Protein AF-X8BFE3-F1 (afdb_monomer)

Mean predicted aligned error: 4.43 Å

Foldseek 3Di:
DVLLVVQVVCPPLHDPVLNVLVVVLVVLVVLLVVLQDPDDCVVVVRHHLPCVDPRSVVVSVVSVVVSVVSVVVSVVVVVVSVVVVVVVVVVVVVVVVD

Sequence (98 aa):
MDLYKWCYKLGPLVGSELLFDCLHLAAAAREVDMRASPYDLSGYGYPPI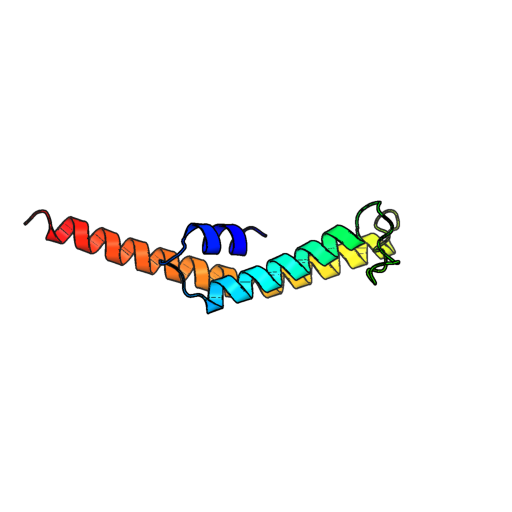AIEHGAGRAEYVRCQRAIAQRAAPLRAALLAHCDLLLRVANRGSSAACR

Radius of gyration: 18.84 Å; Cα contacts (8 Å, |Δi|>4): 75; chains: 1; bounding box: 52×20×55 Å

Organism: NCBI:txid1299334

pLDDT: mean 93.92, std 10.95, range [44.28, 98.75]

Secondary structure (DSSP, 8-state):
-HHHHHHHHHGGGS-HHHHHHHHHHHHHHHHHHHHTSSS--GGGT-----TTSHHHHHHHHHHHHHHHHHHHHHHHHHHHHHHHHHHHHHHHHHHTT-

Solvent-accessible surface area (backbone atoms only — not comparable to full-atom values): 5482 Å² total; per-residue (Å²): 88,66,66,25,56,49,36,60,73,47,37,97,78,46,61,68,66,64,34,49,55,27,42,54,52,25,53,56,49,47,51,55,52,50,21,53,41,95,62,90,40,52,95,77,73,37,69,71,37,56,51,94,41,74,68,25,37,54,48,51,52,52,52,52,49,54,50,52,60,66,42,47,63,56,51,52,53,54,49,56,50,50,57,48,53,53,54,52,54,54,51,53,60,66,60,74,76,110

Structure (mmCIF, N/CA/C/O backbone):
data_AF-X8BFE3-F1
#
_entry.id   AF-X8BFE3-F1
#
loop_
_atom_site.group_PDB
_atom_site.id
_atom_site.type_symbol
_atom_site.label_atom_id
_atom_site.label_alt_id
_atom_site.label_comp_id
_atom_site.label_asym_id
_atom_site.label_entity_id
_atom_site.label_seq_id
_atom_site.pdbx_PDB_ins_code
_atom_site.Cartn_x
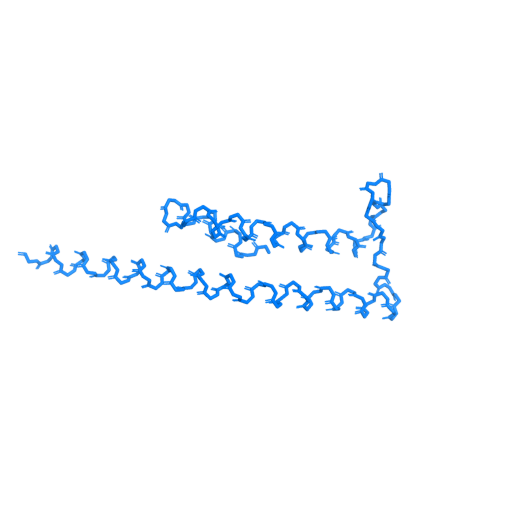_atom_site.Cartn_y
_atom_site.Cartn_z
_atom_site.occupancy
_atom_site.B_iso_or_equiv
_atom_site.auth_seq_id
_atom_site.auth_comp_id
_atom_site.auth_asym_id
_atom_site.auth_atom_id
_atom_site.pdbx_PDB_model_num
ATOM 1 N N . MET A 1 1 ? -0.771 2.535 -0.131 1.00 89.19 1 MET A N 1
ATOM 2 C CA . MET A 1 1 ? -0.366 3.640 0.769 1.00 89.19 1 MET A CA 1
ATOM 3 C C . MET A 1 1 ? -1.492 4.118 1.679 1.00 89.19 1 MET A C 1
ATOM 5 O O . MET A 1 1 ? -1.275 4.172 2.882 1.00 89.19 1 MET A O 1
ATOM 9 N N . ASP A 1 2 ? -2.681 4.448 1.160 1.00 97.00 2 ASP A N 1
ATOM 10 C CA . ASP A 1 2 ? -3.730 5.069 1.991 1.00 97.00 2 ASP A CA 1
ATOM 11 C C . ASP A 1 2 ? -4.243 4.208 3.144 1.00 97.00 2 ASP A C 1
ATOM 13 O O . ASP A 1 2 ? -4.456 4.740 4.227 1.00 97.00 2 ASP A O 1
ATOM 17 N N . LEU A 1 3 ? -4.397 2.894 2.947 1.00 98.12 3 LEU A N 1
ATOM 18 C CA . LEU A 1 3 ? -4.852 2.003 4.020 1.00 98.12 3 LEU A CA 1
ATOM 19 C C . LEU A 1 3 ? -3.903 2.051 5.224 1.00 98.12 3 LEU A C 1
ATOM 21 O O . LEU A 1 3 ? -4.347 2.304 6.336 1.00 98.12 3 LEU A O 1
ATOM 25 N N . TYR A 1 4 ? -2.590 1.937 4.990 1.00 98.31 4 TYR A N 1
ATOM 26 C CA . TYR A 1 4 ? -1.582 2.075 6.045 1.00 98.31 4 TYR A CA 1
ATOM 27 C C . TYR A 1 4 ? -1.651 3.444 6.725 1.00 98.31 4 TYR A C 1
ATOM 29 O O . TYR A 1 4 ? -1.704 3.519 7.949 1.00 98.31 4 TYR A O 1
ATOM 37 N N . LYS A 1 5 ? -1.717 4.525 5.935 1.00 97.94 5 LYS A N 1
ATOM 38 C CA . LYS A 1 5 ? -1.833 5.896 6.452 1.00 97.94 5 LYS A CA 1
ATOM 39 C C . LYS A 1 5 ? -3.017 6.037 7.410 1.00 97.94 5 LYS A C 1
ATOM 41 O O . LYS A 1 5 ? -2.876 6.660 8.458 1.00 97.94 5 LYS A O 1
ATOM 46 N N . TRP A 1 6 ? -4.178 5.492 7.051 1.00 97.88 6 TRP A N 1
ATOM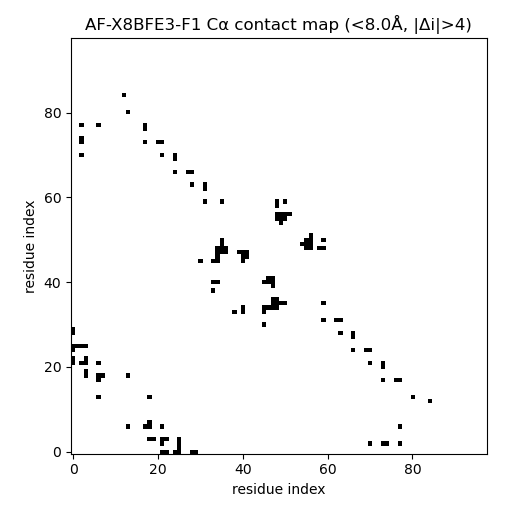 47 C CA . TRP A 1 6 ? -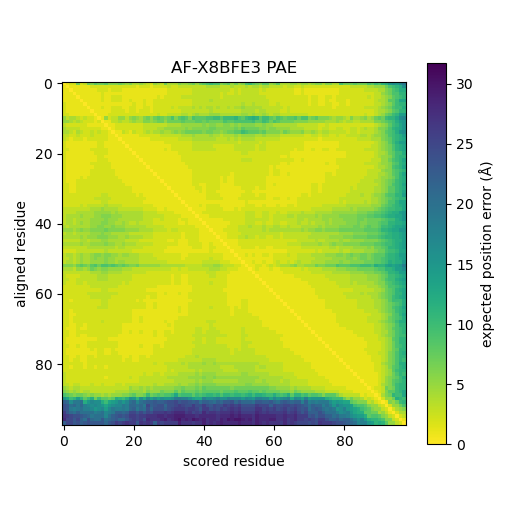5.380 5.586 7.876 1.00 97.88 6 TRP A CA 1
ATOM 48 C C . TRP A 1 6 ? -5.339 4.664 9.090 1.00 97.88 6 TRP A C 1
ATOM 50 O O . TRP A 1 6 ? -5.645 5.137 10.178 1.00 97.88 6 TRP A O 1
ATOM 60 N N . CYS A 1 7 ? -4.881 3.416 8.953 1.00 97.50 7 CYS A N 1
ATOM 61 C CA . CYS A 1 7 ? -4.657 2.538 10.104 1.00 97.50 7 CYS A CA 1
ATOM 62 C C . CYS A 1 7 ? -3.710 3.187 11.122 1.00 97.50 7 CYS A C 1
ATOM 64 O O . CYS A 1 7 ? -4.011 3.215 12.309 1.00 97.50 7 CYS A O 1
ATOM 66 N N . TYR A 1 8 ? -2.604 3.776 10.657 1.00 96.31 8 TYR A N 1
ATOM 67 C C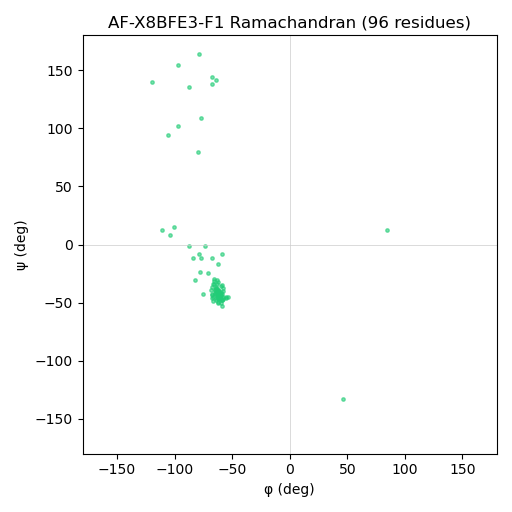A . TYR A 1 8 ? -1.632 4.437 11.526 1.00 96.31 8 TYR A CA 1
ATOM 68 C C . TYR A 1 8 ? -2.244 5.633 12.265 1.00 96.31 8 TYR A C 1
ATOM 70 O O . TYR A 1 8 ? -2.057 5.784 13.468 1.00 96.31 8 TYR A O 1
ATOM 78 N N . LYS A 1 9 ? -3.032 6.459 11.563 1.00 96.50 9 LYS A N 1
ATOM 79 C CA . LYS A 1 9 ? -3.744 7.595 12.170 1.00 96.50 9 LYS A CA 1
ATOM 80 C C . LYS A 1 9 ? -4.812 7.171 13.174 1.00 96.50 9 LYS A C 1
ATOM 82 O O . LYS A 1 9 ? -5.048 7.894 14.135 1.00 96.50 9 LYS A O 1
ATOM 87 N N . LEU A 1 10 ? -5.470 6.039 12.935 1.00 95.06 10 LEU A N 1
ATOM 88 C CA . LEU A 1 10 ? -6.476 5.496 13.843 1.00 95.06 10 LEU A CA 1
ATOM 89 C C . LEU A 1 10 ? -5.852 4.803 15.062 1.00 95.06 10 LEU A C 1
ATOM 91 O O . LEU A 1 10 ? -6.566 4.570 16.033 1.00 95.06 10 LEU A O 1
ATOM 95 N N . GLY A 1 11 ? -4.536 4.560 15.061 1.00 86.56 11 GLY A N 1
ATOM 96 C CA . GLY A 1 11 ? -3.747 4.246 16.255 1.00 86.56 11 GLY A CA 1
ATOM 97 C C . GLY A 1 11 ? -4.412 3.199 17.156 1.00 86.56 11 GLY A C 1
ATOM 98 O O . GLY A 1 11 ? -4.893 2.206 16.623 1.00 86.56 11 GLY A O 1
ATOM 99 N N . PRO A 1 12 ? -4.510 3.392 18.488 1.00 91.31 12 PRO A N 1
ATOM 100 C CA . PRO A 1 12 ? -5.015 2.372 19.422 1.00 91.31 12 PRO A CA 1
ATOM 101 C C . PRO A 1 12 ? -6.449 1.900 19.132 1.00 91.31 12 PRO A C 1
ATOM 103 O O . PRO A 1 12 ? -6.929 0.958 19.757 1.00 91.31 12 PRO A O 1
ATOM 106 N N . LEU A 1 13 ? -7.144 2.553 18.199 1.00 94.19 13 LEU A N 1
ATOM 107 C CA . LEU A 1 13 ? -8.461 2.157 17.752 1.00 94.19 13 LEU A CA 1
ATOM 108 C C . LEU A 1 13 ? -8.426 1.081 16.672 1.00 94.19 13 LEU A C 1
ATOM 110 O O . LEU A 1 13 ? -9.490 0.554 16.415 1.00 94.19 13 LEU A O 1
ATOM 114 N N . VAL A 1 14 ? -7.297 0.741 16.039 1.00 94.50 14 VAL A N 1
ATOM 115 C CA . VAL A 1 14 ? -7.179 -0.324 15.020 1.00 94.50 14 VAL A CA 1
ATOM 116 C C . VAL A 1 14 ? -6.187 -1.390 15.487 1.00 94.50 14 VAL A C 1
ATOM 118 O O . VAL A 1 14 ? -5.142 -1.076 16.049 1.00 94.50 14 VAL A O 1
ATOM 121 N N . GLY A 1 15 ? -6.505 -2.666 15.246 1.00 93.31 15 GLY A N 1
ATOM 122 C CA . GLY A 1 15 ? -5.631 -3.781 15.619 1.00 93.31 15 GLY A CA 1
ATOM 123 C C . GLY A 1 15 ? -4.290 -3.773 14.872 1.00 93.31 15 GLY A C 1
ATOM 124 O O . GLY A 1 15 ? -4.241 -3.493 13.672 1.00 93.31 15 GLY A O 1
ATOM 125 N N . SER A 1 16 ? -3.211 -4.133 15.575 1.00 94.81 16 SER A N 1
ATOM 126 C CA . SER A 1 16 ? -1.840 -4.131 15.042 1.00 94.81 16 SER A CA 1
ATOM 127 C C . SER A 1 16 ? -1.654 -5.031 13.817 1.00 94.81 16 SER A C 1
ATOM 129 O O . SER A 1 16 ? -0.926 -4.648 12.906 1.00 94.81 16 SER A O 1
ATOM 131 N N . GLU A 1 17 ? -2.352 -6.169 13.747 1.00 96.50 17 GLU A N 1
ATOM 132 C CA . GLU A 1 17 ? -2.319 -7.073 12.584 1.00 96.50 17 GLU A CA 1
ATOM 133 C C . GLU A 1 17 ? -2.787 -6.362 11.306 1.00 96.50 17 GLU A C 1
ATOM 135 O O . GLU A 1 17 ? -2.069 -6.312 10.311 1.00 96.50 17 GLU A O 1
ATOM 140 N N . LEU A 1 18 ? -3.943 -5.687 11.356 1.00 97.12 18 LEU A N 1
ATOM 141 C CA . LEU A 1 18 ? -4.469 -4.950 10.204 1.00 97.12 18 LEU A CA 1
ATOM 142 C C . LEU A 1 18 ? -3.551 -3.783 9.806 1.00 97.12 18 LEU A C 1
ATOM 144 O O . LEU A 1 18 ? -3.401 -3.485 8.618 1.00 97.12 18 LEU A O 1
ATOM 148 N N . LEU A 1 19 ? -2.929 -3.111 10.779 1.00 97.62 19 LEU A N 1
ATOM 149 C CA . LEU A 1 19 ? -1.930 -2.075 10.510 1.00 97.62 19 LEU A CA 1
ATOM 150 C C . LEU A 1 19 ? -0.713 -2.657 9.776 1.00 97.62 19 LEU A C 1
ATOM 152 O O . LEU A 1 19 ? -0.253 -2.061 8.798 1.00 97.62 19 LEU A O 1
ATOM 156 N N . PHE A 1 20 ? -0.212 -3.802 10.235 1.00 97.81 20 PHE A N 1
ATOM 157 C CA . PHE A 1 20 ? 0.960 -4.474 9.685 1.00 97.81 20 PHE A CA 1
ATOM 158 C C . PHE A 1 20 ? 0.708 -5.017 8.274 1.00 97.81 20 PHE A C 1
ATOM 160 O O . PHE A 1 20 ? 1.501 -4.763 7.366 1.00 97.81 20 PHE A O 1
ATOM 167 N N . ASP A 1 21 ? -0.448 -5.632 8.028 1.00 98.38 21 ASP A N 1
ATOM 168 C CA . ASP A 1 21 ? -0.860 -6.053 6.685 1.00 98.38 21 ASP A CA 1
ATOM 169 C C . ASP A 1 21 ? -0.939 -4.867 5.716 1.00 98.38 21 ASP A C 1
ATOM 171 O O . ASP A 1 21 ? -0.467 -4.917 4.572 1.00 98.38 21 ASP A O 1
ATOM 175 N N . CYS A 1 22 ? -1.502 -3.749 6.184 1.00 98.44 22 CYS A N 1
ATOM 176 C CA . CYS A 1 22 ? -1.552 -2.519 5.406 1.00 98.44 22 CYS A CA 1
ATOM 177 C C . CYS A 1 22 ? -0.151 -1.953 5.127 1.00 98.44 22 CYS A C 1
ATOM 179 O O . CYS A 1 22 ? 0.076 -1.428 4.030 1.00 98.44 22 CYS A O 1
ATOM 181 N N . LEU A 1 23 ? 0.780 -2.056 6.083 1.00 98.44 23 LEU A N 1
ATOM 182 C CA . LEU A 1 23 ? 2.181 -1.659 5.918 1.00 98.44 23 LEU A CA 1
ATOM 183 C C . LEU A 1 23 ? 2.878 -2.520 4.859 1.00 98.44 23 LEU A C 1
ATOM 185 O O . LEU A 1 23 ? 3.510 -1.974 3.956 1.00 98.44 23 LEU A O 1
ATOM 189 N N . HIS A 1 24 ? 2.710 -3.842 4.900 1.00 98.50 24 HIS A N 1
ATOM 190 C CA . HIS A 1 24 ? 3.266 -4.743 3.889 1.00 98.50 24 HIS A CA 1
ATOM 191 C C . HIS A 1 24 ? 2.747 -4.445 2.485 1.00 98.50 24 HIS A C 1
ATOM 193 O O . HIS A 1 24 ? 3.514 -4.413 1.519 1.00 98.50 24 HIS A O 1
ATOM 199 N N . LEU A 1 25 ? 1.447 -4.179 2.355 1.00 98.75 25 LEU A N 1
ATOM 200 C CA . LEU A 1 25 ? 0.871 -3.762 1.083 1.00 98.75 25 LEU A CA 1
ATOM 201 C C . LEU A 1 25 ? 1.440 -2.413 0.616 1.00 98.75 25 LEU A C 1
ATOM 203 O O . LEU A 1 25 ? 1.699 -2.228 -0.573 1.00 98.75 25 LEU A O 1
ATOM 207 N N . ALA A 1 26 ? 1.622 -1.464 1.537 1.00 98.69 26 ALA A N 1
ATOM 208 C CA . ALA A 1 26 ? 2.210 -0.164 1.244 1.00 98.69 26 ALA A CA 1
ATOM 209 C C . ALA A 1 26 ? 3.666 -0.289 0.765 1.00 98.69 26 ALA A C 1
ATOM 211 O O . ALA A 1 26 ? 4.020 0.346 -0.226 1.00 98.69 26 ALA A O 1
ATOM 212 N N . ALA A 1 27 ? 4.468 -1.144 1.402 1.00 98.44 27 ALA A N 1
ATOM 213 C CA . ALA A 1 27 ? 5.836 -1.441 0.985 1.00 98.44 27 ALA A CA 1
ATOM 214 C C . ALA A 1 27 ? 5.882 -2.066 -0.418 1.00 98.44 27 ALA A C 1
ATOM 216 O O . ALA A 1 27 ? 6.613 -1.582 -1.277 1.00 98.44 27 ALA A O 1
ATOM 217 N N . ALA A 1 28 ? 5.030 -3.059 -0.694 1.00 98.44 28 ALA A N 1
ATOM 218 C CA . ALA A 1 28 ? 4.954 -3.677 -2.019 1.00 98.44 28 ALA A CA 1
ATOM 219 C C . ALA A 1 28 ? 4.525 -2.679 -3.110 1.00 98.44 28 ALA A C 1
ATOM 221 O O . ALA A 1 28 ? 5.053 -2.698 -4.217 1.00 98.44 28 ALA A O 1
ATOM 222 N N . ALA A 1 29 ? 3.581 -1.782 -2.809 1.00 98.38 29 ALA A N 1
ATOM 223 C CA . ALA A 1 29 ? 3.196 -0.722 -3.739 1.00 98.38 29 ALA A CA 1
ATOM 224 C C . ALA A 1 29 ? 4.358 0.252 -3.992 1.00 98.38 29 ALA A C 1
ATOM 226 O O . ALA A 1 29 ? 4.618 0.614 -5.135 1.00 98.38 29 ALA A O 1
ATOM 227 N N . ARG A 1 30 ? 5.093 0.627 -2.936 1.00 98.06 30 ARG A N 1
ATOM 228 C CA . ARG A 1 30 ? 6.264 1.499 -3.048 1.00 98.06 30 ARG A CA 1
ATOM 229 C C . ARG A 1 30 ? 7.356 0.874 -3.905 1.00 98.06 30 ARG A C 1
ATOM 231 O O . ARG A 1 30 ? 7.967 1.590 -4.683 1.00 98.06 30 ARG A O 1
ATOM 238 N N . GLU A 1 31 ? 7.595 -0.425 -3.782 1.00 98.12 31 GLU A N 1
ATOM 239 C CA . GLU A 1 31 ? 8.540 -1.133 -4.646 1.00 98.12 31 GLU A CA 1
ATOM 240 C C . GLU A 1 31 ? 8.165 -1.007 -6.125 1.00 98.12 31 GLU A C 1
ATOM 242 O O . GLU A 1 31 ? 9.013 -0.671 -6.948 1.00 98.12 31 GLU A O 1
ATOM 247 N N . VAL A 1 32 ? 6.890 -1.216 -6.460 1.00 98.31 32 VAL A N 1
ATOM 248 C CA . VAL A 1 32 ? 6.395 -1.072 -7.836 1.00 98.31 32 VAL A CA 1
ATOM 249 C C . VAL A 1 32 ? 6.605 0.358 -8.348 1.00 98.31 32 VAL A C 1
ATOM 251 O O . VAL A 1 32 ? 7.100 0.531 -9.460 1.00 98.31 32 VAL A O 1
ATOM 254 N N . ASP A 1 33 ? 6.304 1.372 -7.531 1.00 98.00 33 ASP A N 1
ATOM 255 C CA . ASP A 1 33 ? 6.522 2.783 -7.883 1.00 98.00 33 ASP A CA 1
ATOM 256 C C . ASP A 1 33 ? 8.015 3.110 -8.056 1.00 98.00 33 ASP A C 1
ATOM 258 O O . ASP A 1 33 ? 8.394 3.808 -8.992 1.00 98.00 33 ASP A O 1
ATOM 262 N N . MET A 1 34 ? 8.873 2.590 -7.172 1.00 98.06 34 MET A N 1
ATOM 263 C CA . MET A 1 34 ? 10.327 2.762 -7.242 1.00 98.06 34 MET A CA 1
ATOM 264 C C . MET A 1 34 ? 10.893 2.160 -8.528 1.00 98.06 34 MET A C 1
ATOM 266 O O . MET A 1 34 ? 11.654 2.820 -9.231 1.00 98.06 34 MET A O 1
ATOM 270 N N . ARG A 1 35 ? 10.479 0.936 -8.874 1.00 98.38 35 ARG A N 1
ATOM 271 C CA . ARG A 1 35 ? 10.914 0.250 -10.098 1.00 98.38 35 ARG A CA 1
ATOM 272 C C . ARG A 1 35 ? 10.427 0.945 -11.370 1.00 98.38 35 ARG A C 1
ATOM 274 O O . ARG A 1 35 ? 11.102 0.853 -12.385 1.00 98.38 35 ARG A O 1
ATOM 281 N N . ALA A 1 36 ? 9.277 1.616 -11.335 1.00 98.12 36 ALA A N 1
ATOM 282 C CA . ALA A 1 36 ? 8.744 2.389 -12.461 1.00 98.12 36 ALA A CA 1
ATOM 283 C C . ALA A 1 36 ? 9.254 3.845 -12.511 1.00 98.12 36 ALA A C 1
ATOM 285 O O . ALA A 1 36 ? 8.855 4.608 -13.391 1.00 98.12 36 ALA A O 1
ATOM 286 N N . SER A 1 37 ? 10.080 4.255 -11.546 1.00 96.69 37 SER A N 1
ATOM 287 C CA . SER A 1 37 ? 10.649 5.601 -11.473 1.00 96.69 37 SER A CA 1
ATOM 288 C C . SER A 1 37 ? 11.834 5.764 -12.443 1.00 96.69 37 SER A C 1
ATOM 290 O O . SER A 1 37 ? 12.396 4.764 -12.887 1.00 96.69 37 SER A O 1
ATOM 292 N N . PRO A 1 38 ? 12.270 7.001 -12.755 1.00 95.19 38 PRO A N 1
ATOM 293 C CA . PRO A 1 38 ? 13.415 7.231 -13.642 1.00 95.19 38 PRO A CA 1
ATOM 294 C C . PRO A 1 38 ? 14.776 6.919 -12.989 1.00 95.19 38 PRO A C 1
ATOM 296 O O . PRO A 1 38 ? 15.813 7.112 -13.621 1.00 95.19 38 PRO A O 1
ATOM 299 N N . TYR A 1 39 ? 14.800 6.507 -11.719 1.00 95.50 39 TYR A N 1
ATOM 300 C CA . TYR A 1 39 ? 16.032 6.231 -10.988 1.00 95.50 39 TYR A CA 1
ATOM 301 C C . TYR A 1 39 ? 16.490 4.787 -11.196 1.00 95.50 39 TYR A C 1
ATOM 303 O O . TYR A 1 39 ? 15.699 3.852 -11.071 1.00 95.50 39 TYR A O 1
ATOM 311 N N . ASP A 1 40 ? 17.789 4.600 -11.433 1.00 95.62 40 ASP A N 1
ATOM 312 C CA . ASP A 1 40 ? 18.390 3.270 -11.438 1.00 95.62 40 ASP A CA 1
ATOM 313 C C . ASP A 1 40 ? 18.579 2.770 -10.001 1.00 95.62 40 ASP A C 1
ATOM 315 O O . ASP A 1 40 ? 19.413 3.264 -9.241 1.00 95.62 40 ASP A O 1
ATOM 319 N N . LEU A 1 41 ? 17.766 1.783 -9.631 1.00 97.19 41 LEU A N 1
ATOM 320 C CA . LEU A 1 41 ? 17.798 1.115 -8.333 1.00 97.19 41 LEU A CA 1
ATOM 321 C C . LEU A 1 41 ? 18.291 -0.334 -8.446 1.00 97.19 41 LEU A C 1
ATOM 323 O O . LEU A 1 41 ? 18.176 -1.104 -7.488 1.00 97.19 41 LEU A O 1
ATOM 327 N N . SER A 1 42 ? 18.863 -0.717 -9.593 1.00 95.75 42 SER A N 1
ATOM 328 C CA . SER A 1 42 ? 19.365 -2.074 -9.831 1.00 95.75 42 SER A CA 1
ATOM 329 C C . SER A 1 42 ? 20.455 -2.471 -8.830 1.00 95.75 42 SER A C 1
ATOM 331 O O . SER A 1 42 ? 20.455 -3.603 -8.346 1.00 95.75 42 SER A O 1
ATOM 333 N N . GLY A 1 43 ? 21.301 -1.520 -8.414 1.00 97.25 43 GLY A N 1
ATOM 334 C CA . GLY A 1 43 ? 22.306 -1.706 -7.358 1.00 97.25 43 GLY A CA 1
ATOM 335 C C . GLY A 1 43 ? 21.727 -2.032 -5.974 1.00 97.25 43 GLY A C 1
ATOM 336 O O . GLY A 1 43 ? 22.440 -2.544 -5.115 1.00 97.25 43 GLY A O 1
ATOM 337 N N . TYR A 1 44 ? 20.430 -1.792 -5.768 1.00 96.44 44 TYR A N 1
ATOM 338 C CA . TYR A 1 44 ? 19.684 -2.147 -4.558 1.00 96.44 44 TYR A CA 1
ATOM 339 C C . TYR A 1 44 ? 18.785 -3.382 -4.751 1.00 96.44 44 TYR A C 1
ATOM 341 O O . TYR A 1 44 ? 17.986 -3.697 -3.873 1.00 96.44 44 TYR A O 1
ATOM 349 N N . GLY A 1 45 ? 18.897 -4.081 -5.888 1.00 97.12 45 GLY A N 1
ATOM 350 C CA . GLY A 1 45 ? 18.112 -5.279 -6.196 1.00 97.12 45 GLY A CA 1
ATOM 351 C C . GLY A 1 45 ? 16.726 -5.009 -6.789 1.00 97.12 45 GLY A C 1
ATOM 352 O O . GLY A 1 45 ? 15.923 -5.935 -6.883 1.00 97.12 45 GLY A O 1
ATOM 353 N N . TYR A 1 46 ? 16.437 -3.775 -7.217 1.00 97.00 46 TYR A N 1
ATOM 354 C CA . TYR A 1 46 ? 15.154 -3.406 -7.820 1.00 97.00 46 TYR A CA 1
ATOM 355 C C . TYR A 1 46 ? 15.296 -3.228 -9.340 1.00 97.00 46 TYR A C 1
ATOM 357 O O . TYR A 1 46 ? 15.663 -2.143 -9.796 1.00 97.00 46 TYR A O 1
ATOM 365 N N . PRO A 1 47 ? 15.012 -4.265 -10.154 1.00 96.56 47 PRO A N 1
ATOM 366 C CA . PRO A 1 47 ? 15.094 -4.148 -11.606 1.00 96.56 47 PRO A CA 1
ATOM 367 C C . PRO A 1 47 ? 14.009 -3.194 -12.140 1.00 96.56 47 PRO A C 1
ATOM 369 O O . PRO A 1 47 ? 12.856 -3.271 -11.688 1.00 96.56 47 PRO A O 1
ATOM 372 N N . PRO A 1 48 ? 14.336 -2.321 -13.109 1.00 97.75 48 PRO A N 1
ATOM 373 C CA . PRO A 1 48 ? 13.412 -1.299 -13.584 1.00 97.75 48 PRO A CA 1
ATOM 374 C C . PRO A 1 48 ? 12.219 -1.901 -14.336 1.00 97.75 48 PRO A C 1
ATOM 376 O O . PRO A 1 48 ? 12.348 -2.873 -15.081 1.00 97.75 48 PRO A O 1
ATOM 379 N N . ILE A 1 49 ? 11.052 -1.279 -14.174 1.00 98.06 49 ILE A N 1
ATOM 380 C CA . ILE A 1 49 ? 9.883 -1.462 -15.033 1.00 98.06 49 ILE A CA 1
ATOM 381 C C . ILE A 1 49 ? 9.909 -0.312 -16.035 1.00 98.06 49 ILE A C 1
ATOM 383 O O . ILE A 1 49 ? 9.549 0.815 -15.710 1.00 98.06 49 ILE A O 1
ATOM 387 N N . ALA A 1 50 ? 10.343 -0.596 -17.258 1.00 96.75 50 ALA A N 1
ATOM 388 C CA . ALA A 1 50 ? 10.602 0.434 -18.257 1.00 96.75 50 ALA A CA 1
ATOM 389 C C . ALA A 1 50 ? 9.299 0.929 -18.931 1.00 96.75 50 ALA A C 1
ATOM 391 O O . ALA A 1 50 ? 8.918 0.474 -20.018 1.00 96.75 50 ALA A O 1
ATOM 392 N N . ILE A 1 51 ? 8.567 1.808 -18.240 1.00 97.06 51 ILE A N 1
ATOM 393 C CA . ILE A 1 51 ? 7.213 2.293 -18.579 1.00 97.06 51 ILE A CA 1
ATOM 394 C C . ILE A 1 51 ? 7.122 3.158 -19.849 1.00 97.06 51 ILE A C 1
ATOM 396 O O . ILE A 1 51 ? 6.018 3.417 -20.351 1.00 97.06 51 ILE A O 1
ATOM 400 N N . GLU A 1 52 ? 8.261 3.587 -20.385 1.00 96.38 52 GLU A N 1
ATOM 401 C CA . GLU A 1 52 ? 8.400 4.315 -21.649 1.00 96.38 52 GLU A CA 1
ATOM 402 C C . GLU A 1 52 ? 7.914 3.458 -22.826 1.00 96.38 52 GLU A C 1
ATOM 404 O O . GLU A 1 52 ? 7.328 3.962 -23.786 1.00 96.38 52 GLU A O 1
ATOM 409 N N . HIS A 1 53 ? 8.087 2.141 -22.711 1.00 96.06 53 HIS A N 1
ATOM 410 C CA . HIS A 1 53 ? 7.729 1.153 -23.720 1.00 96.06 53 HIS A CA 1
ATOM 411 C C . HIS A 1 53 ? 6.359 0.527 -23.429 1.00 96.06 53 HIS A C 1
ATOM 413 O O . HIS A 1 53 ? 5.934 0.387 -22.278 1.00 96.06 53 HIS A O 1
ATOM 419 N N . GLY A 1 54 ? 5.687 0.037 -24.476 1.00 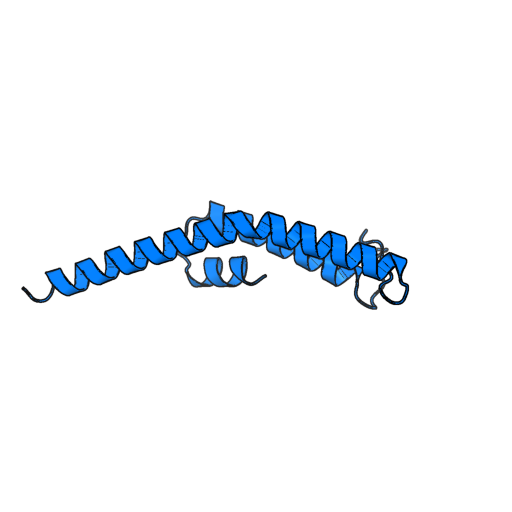98.12 54 GLY A N 1
ATOM 420 C CA . GLY A 1 54 ? 4.382 -0.624 -24.338 1.00 98.12 54 GLY A CA 1
ATOM 421 C C . GLY A 1 54 ? 4.400 -1.842 -23.402 1.00 98.12 54 GLY A C 1
ATOM 422 O O . GLY A 1 54 ? 3.492 -2.006 -22.587 1.00 98.12 54 GLY A O 1
ATOM 423 N N . ALA A 1 55 ? 5.452 -2.665 -23.464 1.00 97.88 55 ALA A N 1
ATOM 424 C CA . ALA A 1 55 ? 5.587 -3.859 -22.627 1.00 97.88 55 ALA A CA 1
ATOM 425 C C . ALA A 1 55 ? 5.762 -3.523 -21.136 1.00 97.88 55 ALA A C 1
ATOM 427 O O . ALA A 1 55 ? 5.069 -4.104 -20.296 1.00 97.88 55 ALA A O 1
ATOM 428 N N . GLY A 1 56 ? 6.621 -2.550 -20.809 1.00 98.12 56 GLY A N 1
ATOM 429 C CA . GLY A 1 56 ? 6.834 -2.117 -19.427 1.00 98.12 56 GLY A CA 1
ATOM 430 C C . GLY A 1 56 ? 5.603 -1.428 -18.842 1.00 98.12 56 GLY A C 1
ATOM 431 O O . GLY A 1 56 ? 5.227 -1.697 -17.705 1.00 98.12 56 GLY A O 1
ATOM 432 N N . ARG A 1 57 ? 4.866 -0.643 -19.640 1.00 98.38 57 ARG A N 1
ATOM 433 C CA . ARG A 1 57 ? 3.568 -0.097 -19.209 1.00 98.38 57 ARG A CA 1
ATOM 434 C C . ARG A 1 57 ? 2.559 -1.199 -18.887 1.00 98.38 57 ARG A C 1
ATOM 436 O O . ARG A 1 57 ? 1.845 -1.109 -17.889 1.00 98.38 57 ARG A O 1
ATOM 443 N N . ALA A 1 58 ? 2.502 -2.247 -19.709 1.00 98.50 58 ALA A N 1
ATOM 444 C CA . ALA A 1 58 ? 1.633 -3.388 -19.447 1.00 98.50 58 ALA A CA 1
ATOM 445 C C . ALA A 1 58 ? 2.039 -4.133 -18.162 1.00 98.50 58 ALA A C 1
ATOM 447 O O . ALA A 1 58 ? 1.162 -4.561 -17.412 1.00 98.50 58 ALA A O 1
ATOM 448 N N . GLU A 1 59 ? 3.338 -4.268 -17.878 1.00 98.44 59 GLU A N 1
ATOM 449 C CA . GLU A 1 59 ? 3.836 -4.813 -16.608 1.00 98.44 59 GLU A CA 1
ATOM 450 C C . GLU A 1 59 ? 3.431 -3.953 -15.415 1.00 98.44 59 GLU A C 1
ATOM 452 O O . GLU A 1 59 ? 2.819 -4.470 -14.481 1.00 98.44 59 GLU A O 1
ATOM 457 N N . TYR A 1 60 ? 3.671 -2.644 -15.481 1.00 98.44 60 TYR A N 1
ATOM 458 C CA . TYR A 1 60 ? 3.301 -1.713 -14.421 1.00 98.44 60 TYR A CA 1
ATOM 459 C C . TYR A 1 60 ? 1.805 -1.798 -1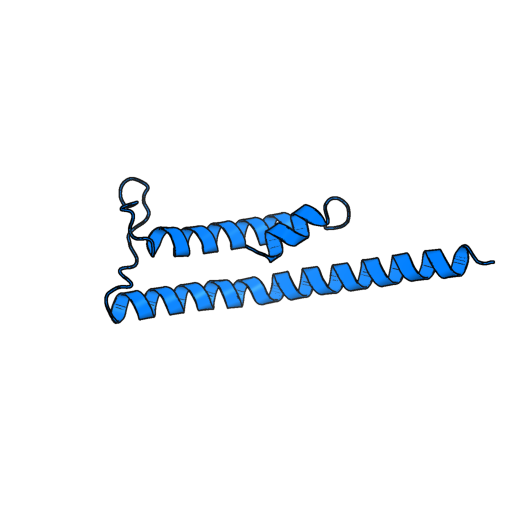4.087 1.00 98.44 60 TYR A C 1
ATOM 461 O O . TYR A 1 60 ? 1.435 -1.969 -12.925 1.00 98.44 60 TYR A O 1
ATOM 469 N N . VAL A 1 61 ? 0.935 -1.815 -15.105 1.00 98.50 61 VAL A N 1
ATOM 470 C CA . VAL A 1 61 ? -0.517 -1.988 -14.922 1.00 98.50 61 VAL A CA 1
ATOM 471 C C . VAL A 1 61 ? -0.860 -3.343 -14.291 1.00 98.50 61 VAL A C 1
ATOM 473 O O . VAL A 1 61 ? -1.740 -3.407 -13.430 1.00 98.50 61 VAL A O 1
ATOM 476 N N . ARG A 1 62 ? -0.190 -4.440 -14.677 1.00 98.69 62 ARG A N 1
ATOM 477 C CA . ARG A 1 62 ? -0.397 -5.754 -14.036 1.00 98.69 62 ARG A CA 1
ATOM 478 C C . ARG A 1 62 ? -0.019 -5.716 -12.554 1.00 98.69 62 ARG A C 1
ATOM 480 O O . ARG A 1 62 ? -0.806 -6.175 -11.727 1.00 98.69 62 ARG A O 1
ATOM 487 N N . CYS A 1 63 ? 1.125 -5.127 -12.211 1.00 98.50 63 CYS A N 1
ATOM 488 C CA . CYS A 1 63 ? 1.565 -4.965 -10.826 1.00 98.50 63 CYS A CA 1
ATOM 489 C C . CYS A 1 63 ? 0.582 -4.107 -10.015 1.00 98.50 63 CYS A C 1
ATOM 491 O O . CYS A 1 63 ? 0.162 -4.510 -8.930 1.00 98.50 63 CYS A O 1
ATOM 493 N N . GLN A 1 64 ? 0.132 -2.974 -10.561 1.00 98.50 64 GLN A N 1
ATOM 494 C CA . GLN A 1 64 ? -0.867 -2.117 -9.916 1.00 98.50 64 GLN A CA 1
ATOM 495 C C . GLN A 1 64 ? -2.192 -2.851 -9.668 1.00 98.50 64 GLN A C 1
ATOM 497 O O . GLN A 1 64 ? -2.777 -2.730 -8.590 1.00 98.50 64 GLN A O 1
ATOM 502 N N . ARG A 1 65 ? -2.655 -3.666 -10.627 1.00 98.62 65 ARG A N 1
ATOM 503 C CA . ARG A 1 65 ? -3.852 -4.506 -10.451 1.00 98.62 65 ARG A CA 1
ATOM 504 C C . ARG A 1 65 ? -3.673 -5.529 -9.332 1.00 98.62 65 ARG A C 1
ATOM 506 O O . ARG A 1 65 ? -4.584 -5.688 -8.524 1.00 98.62 65 ARG A O 1
ATOM 513 N N . ALA A 1 66 ? -2.509 -6.169 -9.239 1.00 98.56 66 ALA A N 1
ATOM 514 C CA . ALA A 1 66 ? -2.212 -7.103 -8.155 1.00 98.56 66 ALA A CA 1
ATOM 515 C C . ALA A 1 66 ? -2.220 -6.410 -6.777 1.00 98.56 66 ALA A C 1
ATOM 517 O O . ALA A 1 66 ? -2.792 -6.935 -5.821 1.00 98.56 66 ALA A O 1
ATOM 518 N N . ILE A 1 67 ? -1.662 -5.196 -6.673 1.00 98.62 67 ILE A N 1
ATOM 519 C CA . ILE A 1 67 ? -1.759 -4.373 -5.456 1.00 98.62 67 ILE A CA 1
ATOM 520 C C . ILE A 1 67 ? -3.223 -4.053 -5.133 1.00 98.62 67 ILE A C 1
ATOM 522 O O . ILE A 1 67 ? -3.646 -4.226 -3.992 1.00 98.62 67 ILE A O 1
ATOM 526 N N . ALA A 1 68 ? -4.020 -3.636 -6.120 1.00 98.44 68 ALA A N 1
ATOM 527 C CA . ALA A 1 68 ? -5.432 -3.309 -5.920 1.00 98.44 68 ALA A CA 1
ATOM 528 C C . ALA A 1 68 ? -6.266 -4.514 -5.445 1.00 98.44 68 ALA A C 1
ATOM 530 O O . ALA A 1 68 ? -7.116 -4.360 -4.564 1.00 98.44 68 ALA A O 1
ATOM 531 N N . GLN A 1 69 ? -5.998 -5.708 -5.981 1.00 98.62 69 GLN A N 1
ATOM 532 C CA . GLN A 1 69 ? -6.633 -6.959 -5.556 1.00 98.62 69 GLN A CA 1
ATOM 533 C C . GLN A 1 69 ? -6.282 -7.296 -4.103 1.00 98.62 69 GLN A C 1
ATOM 535 O O . GLN A 1 69 ? -7.179 -7.527 -3.296 1.00 98.62 69 GLN A O 1
ATOM 540 N N . ARG A 1 70 ? -4.996 -7.229 -3.736 1.00 98.50 70 ARG A N 1
ATOM 541 C CA . ARG A 1 70 ? -4.534 -7.441 -2.351 1.00 98.50 70 ARG A CA 1
ATOM 542 C C . ARG A 1 70 ? -5.075 -6.385 -1.380 1.00 98.50 70 ARG A C 1
ATOM 544 O O . ARG A 1 70 ? -5.320 -6.683 -0.218 1.00 98.50 70 ARG A O 1
ATOM 551 N N . ALA A 1 71 ? -5.305 -5.161 -1.854 1.00 98.62 71 ALA A N 1
ATOM 552 C CA . ALA A 1 71 ? -5.879 -4.075 -1.062 1.00 98.62 71 ALA A CA 1
ATOM 553 C C . ALA A 1 71 ? -7.363 -4.268 -0.731 1.00 98.62 71 ALA A C 1
ATOM 555 O O . ALA A 1 71 ? -7.848 -3.672 0.230 1.00 98.62 71 ALA A O 1
ATOM 556 N N . A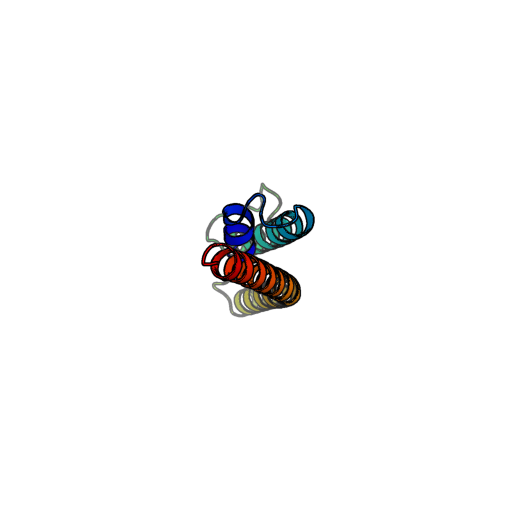LA A 1 72 ? -8.103 -5.034 -1.537 1.00 98.62 72 ALA A N 1
ATOM 557 C CA . ALA A 1 72 ? -9.547 -5.176 -1.393 1.00 98.62 72 ALA A CA 1
ATOM 558 C C . ALA A 1 72 ? -9.986 -5.731 -0.024 1.00 98.62 72 ALA A C 1
ATOM 560 O O . ALA A 1 72 ? -10.780 -5.050 0.632 1.00 98.62 72 ALA A O 1
ATOM 561 N N . PRO A 1 73 ? -9.468 -6.879 0.459 1.00 98.56 73 PRO A N 1
ATOM 562 C CA . PRO A 1 73 ? -9.847 -7.396 1.774 1.00 98.56 73 PRO A CA 1
ATOM 563 C C . PRO A 1 73 ? -9.411 -6.473 2.922 1.00 98.56 73 PRO A C 1
ATOM 565 O O . PRO A 1 73 ? -10.189 -6.245 3.843 1.00 98.56 73 PRO A O 1
ATOM 568 N N . LEU A 1 74 ? -8.223 -5.862 2.842 1.00 98.62 74 LEU A N 1
ATOM 569 C CA . LEU A 1 74 ? -7.735 -4.940 3.879 1.00 98.62 74 LEU A CA 1
ATOM 570 C C . LEU A 1 74 ? -8.600 -3.680 3.984 1.00 98.62 74 LEU A C 1
ATOM 572 O O . LEU A 1 74 ? -8.896 -3.201 5.077 1.00 98.62 74 LEU A O 1
ATOM 576 N N . ARG A 1 75 ? -9.057 -3.158 2.840 1.00 98.62 75 ARG A N 1
ATOM 577 C CA . ARG A 1 75 ? -9.998 -2.036 2.794 1.00 98.62 75 ARG A CA 1
ATOM 578 C C . ARG A 1 75 ? -11.337 -2.404 3.426 1.00 98.62 75 ARG A C 1
ATOM 580 O O . ARG A 1 75 ? -11.864 -1.608 4.194 1.00 98.62 75 ARG A O 1
ATOM 587 N N . ALA A 1 76 ? -11.874 -3.584 3.117 1.00 98.50 76 ALA A N 1
ATOM 588 C CA . ALA A 1 76 ? -13.121 -4.057 3.713 1.00 98.50 76 ALA A CA 1
ATOM 589 C C . ALA A 1 76 ? -12.995 -4.211 5.239 1.00 98.50 76 ALA A C 1
ATOM 591 O O . ALA A 1 76 ? -13.872 -3.755 5.968 1.00 98.50 76 ALA A O 1
ATOM 592 N N . ALA A 1 77 ? -11.880 -4.770 5.719 1.00 97.81 77 ALA A N 1
ATOM 593 C CA . ALA A 1 77 ? -11.601 -4.909 7.146 1.00 97.81 77 ALA A CA 1
ATOM 594 C C . ALA A 1 77 ? -11.519 -3.548 7.857 1.00 97.81 77 ALA A C 1
ATOM 596 O O . ALA A 1 77 ? -12.168 -3.347 8.883 1.00 97.81 77 ALA A O 1
ATOM 597 N N . LEU A 1 78 ? -10.783 -2.586 7.287 1.00 97.81 78 LEU A N 1
ATOM 598 C CA . LEU A 1 78 ? -10.662 -1.245 7.861 1.00 97.81 78 LEU A CA 1
ATOM 599 C C . LEU A 1 78 ? -12.010 -0.514 7.920 1.00 97.81 78 LEU A C 1
ATOM 601 O O . LEU A 1 78 ? -12.319 0.113 8.932 1.00 97.81 78 LEU A O 1
ATOM 605 N N . LEU A 1 79 ? -12.822 -0.612 6.863 1.00 98.06 79 LEU A N 1
ATOM 606 C CA . LEU A 1 79 ? -14.165 -0.028 6.833 1.00 98.06 79 LEU A CA 1
ATOM 607 C C . LEU A 1 79 ? -15.070 -0.643 7.904 1.00 98.06 79 LEU A C 1
ATOM 609 O O . LEU A 1 79 ? -15.648 0.094 8.698 1.00 98.06 79 LEU A O 1
ATOM 613 N N . ALA A 1 80 ? -15.124 -1.975 7.991 1.00 96.88 80 ALA A N 1
ATOM 614 C CA . ALA A 1 80 ? -15.925 -2.669 8.999 1.00 96.88 80 ALA A CA 1
ATOM 615 C C . ALA A 1 80 ? -15.529 -2.265 10.429 1.00 96.88 80 ALA A C 1
ATOM 617 O O . ALA A 1 80 ? -16.387 -2.102 11.301 1.00 96.88 80 ALA A O 1
ATOM 618 N N . HIS A 1 81 ? -14.231 -2.057 10.660 1.00 95.62 81 HIS A N 1
ATOM 619 C CA . HIS A 1 81 ? -13.719 -1.591 11.942 1.00 95.62 81 HIS A CA 1
ATOM 620 C C . HIS A 1 81 ? -14.138 -0.149 12.250 1.00 95.62 81 HIS A C 1
ATOM 622 O O . HIS A 1 81 ? -14.593 0.146 13.354 1.00 95.62 81 HIS A O 1
ATOM 628 N N . CYS A 1 82 ? -14.072 0.745 11.261 1.00 96.50 82 CYS A N 1
ATOM 629 C CA . CYS A 1 82 ? -14.571 2.115 11.400 1.00 96.50 82 CYS A CA 1
ATOM 630 C C . CYS A 1 82 ? -16.079 2.142 11.702 1.00 96.50 82 CYS A C 1
ATOM 632 O O . CYS A 1 82 ? -16.511 2.863 12.601 1.00 96.50 82 CYS A O 1
ATOM 634 N N . ASP A 1 83 ? -16.874 1.308 11.026 1.00 97.25 83 ASP A N 1
ATOM 635 C CA . ASP A 1 83 ? -18.317 1.194 11.270 1.00 97.25 83 ASP A CA 1
ATOM 636 C C . ASP A 1 83 ? -18.634 0.690 12.683 1.00 97.25 83 ASP A C 1
ATOM 638 O O . ASP A 1 83 ? -19.651 1.062 13.277 1.00 97.25 83 ASP A O 1
ATOM 642 N N . LEU A 1 84 ? -17.797 -0.189 13.239 1.00 95.19 84 LEU A N 1
ATOM 643 C CA . LEU A 1 84 ? -17.919 -0.628 14.628 1.00 95.19 84 LEU A CA 1
ATOM 644 C C . LEU A 1 84 ? -17.635 0.530 15.592 1.00 95.19 84 LEU A C 1
ATOM 646 O O . LEU A 1 84 ? -18.439 0.783 16.490 1.00 95.19 84 LEU A O 1
ATOM 650 N N . LEU A 1 85 ? -16.534 1.254 15.385 1.00 94.38 85 LEU A N 1
ATOM 651 C CA . LEU A 1 85 ? -16.146 2.389 16.226 1.00 94.38 85 LEU A CA 1
ATOM 652 C C . LEU A 1 85 ? -17.218 3.485 16.233 1.00 94.38 85 LEU A C 1
ATOM 654 O O . LEU A 1 85 ? -17.600 3.959 17.303 1.00 94.38 85 LEU A O 1
ATOM 658 N N . LEU A 1 86 ? -17.770 3.830 15.066 1.00 95.88 86 LEU A N 1
ATOM 659 C CA . LEU A 1 86 ? -18.861 4.802 14.949 1.00 95.88 86 LEU A CA 1
ATOM 660 C C . LEU A 1 86 ? -20.122 4.343 15.696 1.00 95.88 86 LEU A C 1
ATOM 662 O O . LEU A 1 86 ? -20.753 5.134 16.398 1.00 95.88 86 LEU A O 1
ATOM 666 N N . ARG A 1 87 ? -20.476 3.053 15.609 1.00 96.19 87 ARG A N 1
ATOM 667 C CA . ARG A 1 87 ? -21.610 2.488 16.361 1.00 96.19 87 ARG A CA 1
ATOM 668 C C . ARG A 1 87 ? -21.400 2.567 17.871 1.00 96.19 87 ARG A C 1
ATOM 670 O O . ARG A 1 87 ? -22.345 2.886 18.590 1.00 96.19 87 ARG A O 1
ATOM 677 N N . VAL A 1 88 ? -20.192 2.284 18.355 1.00 93.94 88 VAL A N 1
ATOM 678 C CA . VAL A 1 88 ? -19.857 2.377 19.785 1.00 93.94 88 VAL A CA 1
ATOM 679 C C . VAL A 1 88 ? -19.890 3.831 20.261 1.00 93.94 88 VAL A C 1
ATOM 681 O O . VAL A 1 88 ? -20.528 4.116 21.274 1.00 93.94 88 VAL A O 1
ATOM 684 N N . ALA A 1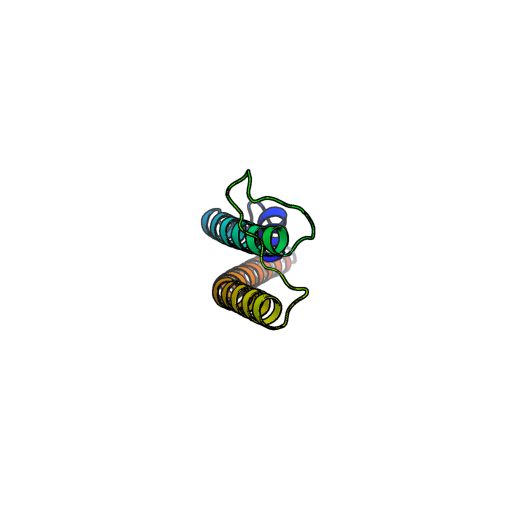 89 ? -19.294 4.758 19.506 1.00 92.81 89 ALA A N 1
ATOM 685 C CA . ALA A 1 89 ? -19.301 6.185 19.830 1.00 92.81 89 ALA A CA 1
ATOM 686 C C . ALA A 1 89 ? -20.733 6.744 19.942 1.00 92.81 89 ALA A C 1
ATOM 688 O O . ALA A 1 89 ? -21.072 7.397 20.930 1.00 92.81 89 ALA A O 1
ATOM 689 N N . ASN A 1 90 ? -21.611 6.393 18.997 1.00 92.25 90 ASN A N 1
ATOM 690 C CA . ASN A 1 90 ? -23.006 6.847 18.992 1.00 92.25 90 ASN A CA 1
ATOM 691 C C . ASN A 1 90 ? -23.831 6.298 20.173 1.00 92.25 90 ASN A C 1
ATOM 693 O O . ASN A 1 90 ? -24.741 6.973 20.662 1.00 92.25 90 ASN A O 1
ATOM 697 N N . ARG A 1 91 ? -23.518 5.091 20.671 1.00 81.19 91 ARG A N 1
ATOM 698 C CA . ARG A 1 91 ? -24.159 4.533 21.878 1.00 81.19 91 ARG A CA 1
ATOM 699 C C . ARG A 1 91 ? -23.770 5.307 23.139 1.00 81.19 91 ARG A C 1
ATOM 701 O O . ARG A 1 91 ? -24.634 5.544 23.980 1.00 81.19 91 ARG A O 1
ATOM 708 N N . GLY A 1 92 ? -22.508 5.730 23.245 1.00 67.81 92 GLY A N 1
ATOM 709 C CA . GLY A 1 92 ? -22.018 6.546 24.361 1.00 67.81 92 GLY A CA 1
ATOM 710 C C . GLY A 1 92 ? -22.732 7.898 24.462 1.00 67.81 92 GLY A C 1
ATOM 711 O O . GLY A 1 92 ? -23.156 8.288 25.547 1.00 67.81 92 GLY A O 1
ATOM 712 N N . SER A 1 93 ? -22.970 8.566 23.330 1.00 61.66 93 SER A N 1
ATOM 713 C CA . SER A 1 93 ? -23.692 9.848 23.299 1.00 61.66 93 SER A CA 1
ATOM 714 C C . SER A 1 93 ? -25.168 9.739 23.702 1.00 61.66 93 SER A C 1
ATOM 716 O O . SER A 1 93 ? -25.689 10.648 24.339 1.00 61.66 93 SER A O 1
ATOM 718 N N . SER A 1 94 ? -25.848 8.630 23.384 1.00 60.25 94 SER A N 1
ATOM 719 C CA . SER A 1 94 ? -27.247 8.415 23.804 1.00 60.25 94 SER A CA 1
ATOM 720 C C . SER A 1 94 ? -27.396 7.994 25.270 1.00 60.25 94 SER A C 1
ATOM 722 O O . SER A 1 94 ? -28.466 8.176 25.847 1.00 60.25 94 SER A O 1
ATOM 724 N N . ALA A 1 95 ? -26.362 7.401 25.873 1.00 57.91 95 ALA A N 1
ATOM 725 C CA . ALA A 1 95 ? -26.365 7.035 27.288 1.00 57.91 95 ALA A CA 1
ATOM 726 C C . ALA A 1 95 ? -26.008 8.216 28.206 1.00 57.91 95 ALA A C 1
ATOM 728 O O . ALA A 1 95 ? -26.528 8.275 29.309 1.00 57.91 95 ALA A O 1
ATOM 729 N N . ALA A 1 96 ? -25.183 9.162 27.744 1.00 54.88 96 ALA A N 1
ATOM 730 C CA . ALA A 1 96 ? -24.787 10.350 28.510 1.00 54.88 96 ALA A CA 1
ATOM 731 C C . ALA A 1 96 ? -25.847 11.475 28.546 1.00 54.88 96 ALA A C 1
ATOM 733 O O . ALA A 1 96 ? -25.666 12.460 29.254 1.00 54.88 96 ALA A O 1
ATOM 734 N N . CYS A 1 97 ? -26.932 11.357 27.772 1.00 47.03 97 CYS A N 1
ATOM 735 C CA . CYS A 1 97 ? -28.044 12.320 27.731 1.00 47.03 97 CYS A CA 1
ATOM 736 C C . CYS A 1 97 ? -29.274 11.855 28.550 1.00 47.03 97 CYS A C 1
ATOM 738 O O . CYS A 1 97 ? -30.374 12.376 28.376 1.00 47.03 97 CYS A O 1
ATOM 740 N N . ARG A 1 98 ? -29.100 10.856 29.422 1.00 44.28 98 ARG A N 1
ATOM 741 C CA . ARG A 1 98 ? -30.065 10.426 30.445 1.00 44.28 98 ARG A CA 1
ATOM 742 C C . ARG A 1 98 ? -29.399 10.488 31.808 1.00 44.28 98 ARG A C 1
ATOM 744 O O . ARG A 1 98 ? -30.126 10.797 32.772 1.00 44.28 98 ARG A O 1
#